Protein AF-A0A530QL07-F1 (afdb_monomer_lite)

Radius of gyration: 15.52 Å; chains: 1; bounding box: 26×16×47 Å

Structure (mmCIF, N/CA/C/O backbone):
data_AF-A0A530QL0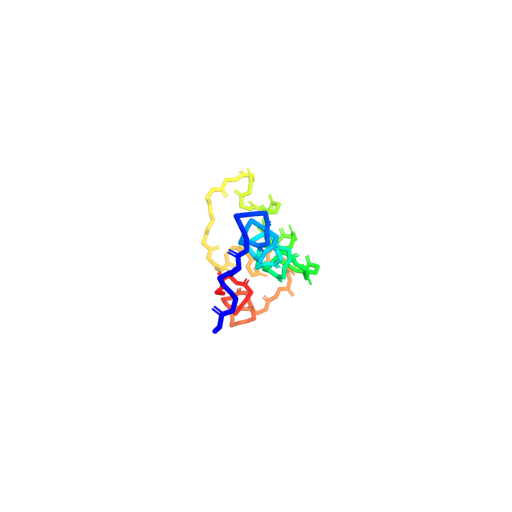7-F1
#
_entry.id   AF-A0A530QL07-F1
#
loop_
_atom_site.group_PDB
_atom_site.id
_atom_site.type_symbol
_atom_site.label_atom_id
_atom_site.label_alt_id
_atom_site.label_comp_id
_atom_site.label_asym_id
_atom_site.label_entity_id
_atom_site.label_seq_id
_atom_si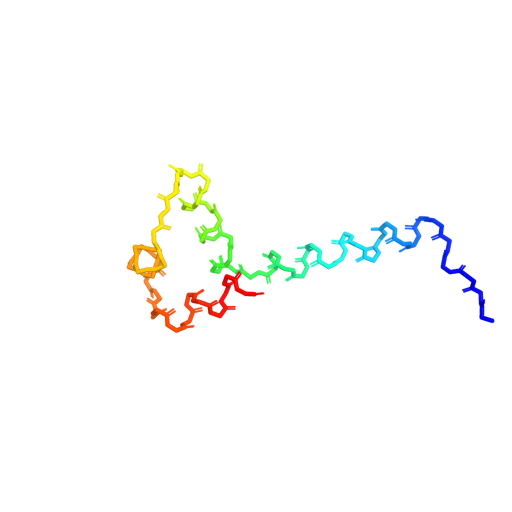te.pdbx_PDB_ins_code
_atom_site.Cartn_x
_atom_site.Cartn_y
_atom_site.Cartn_z
_atom_site.occupancy
_atom_site.B_iso_or_equiv
_atom_site.auth_seq_id
_atom_site.auth_comp_id
_atom_site.auth_asym_id
_atom_site.auth_atom_id
_atom_site.pdbx_PDB_model_num
ATOM 1 N N . MET A 1 1 ? 0.094 -8.261 33.422 1.00 47.59 1 MET A N 1
ATOM 2 C CA . MET A 1 1 ? 0.112 -7.644 32.081 1.00 47.59 1 MET A CA 1
ATOM 3 C C . MET A 1 1 ? -1.332 -7.423 31.686 1.00 47.59 1 MET A C 1
ATOM 5 O O . MET A 1 1 ? -2.040 -8.400 31.490 1.00 47.59 1 MET A O 1
ATOM 9 N N . SER A 1 2 ? -1.814 -6.183 31.719 1.00 56.34 2 SER A N 1
ATOM 10 C CA . SER A 1 2 ? -3.173 -5.851 31.287 1.00 56.34 2 SER A CA 1
ATOM 11 C C . SER A 1 2 ? -3.326 -6.271 29.828 1.00 56.34 2 SER A C 1
ATOM 13 O O . SER A 1 2 ? -2.616 -5.766 28.963 1.00 56.34 2 SER A O 1
ATOM 15 N N . SER A 1 3 ? -4.205 -7.238 29.567 1.00 70.94 3 SER A N 1
ATOM 16 C CA . SER A 1 3 ? -4.571 -7.630 28.210 1.00 70.94 3 SER A CA 1
ATOM 17 C C . SER A 1 3 ? -5.011 -6.390 27.438 1.00 70.94 3 SER A C 1
ATOM 19 O O . SER A 1 3 ? -5.894 -5.660 27.898 1.00 70.94 3 SER A O 1
ATOM 21 N N . THR A 1 4 ? -4.401 -6.150 26.281 1.00 76.00 4 THR A N 1
ATOM 22 C CA . THR A 1 4 ? -4.833 -5.125 25.332 1.00 76.00 4 THR A CA 1
ATOM 23 C C . THR A 1 4 ? -6.327 -5.313 25.072 1.00 76.00 4 THR A C 1
ATOM 25 O O . THR A 1 4 ? -6.745 -6.380 24.624 1.00 76.00 4 THR A O 1
ATOM 28 N N . GLY A 1 5 ? -7.149 -4.319 25.419 1.00 92.06 5 GLY A N 1
ATOM 29 C CA . GLY A 1 5 ? -8.593 -4.405 25.203 1.00 92.06 5 GLY A CA 1
ATOM 30 C C . GLY A 1 5 ? -8.909 -4.627 23.716 1.00 92.06 5 GLY A C 1
ATOM 31 O O . GLY A 1 5 ? -8.123 -4.190 22.869 1.00 92.06 5 GLY A O 1
ATOM 32 N N . PRO A 1 6 ? -10.055 -5.241 23.360 1.00 93.94 6 PRO A N 1
ATOM 33 C CA . PRO A 1 6 ? -10.389 -5.532 21.960 1.00 93.94 6 PRO A CA 1
ATOM 34 C C . PRO A 1 6 ? -10.268 -4.313 21.031 1.00 93.94 6 PRO A C 1
ATOM 36 O O . PRO A 1 6 ? -9.809 -4.419 19.898 1.00 93.94 6 PRO A O 1
ATOM 39 N N . LYS A 1 7 ? -10.606 -3.121 21.539 1.00 95.56 7 LYS A N 1
ATOM 40 C CA . LYS A 1 7 ? -10.493 -1.853 20.811 1.00 95.56 7 LYS A CA 1
ATOM 41 C C . LYS A 1 7 ? -9.040 -1.452 20.526 1.00 95.56 7 LYS A C 1
ATOM 43 O O . LYS A 1 7 ? -8.737 -1.023 19.418 1.00 95.56 7 LYS A O 1
ATOM 48 N N . GLN A 1 8 ? -8.134 -1.617 21.489 1.00 96.31 8 GLN A N 1
ATOM 49 C CA . GLN A 1 8 ? -6.710 -1.340 21.294 1.00 96.31 8 GLN A CA 1
ATOM 50 C C . GLN A 1 8 ? -6.058 -2.331 20.325 1.00 96.31 8 GLN A C 1
ATOM 52 O O . GLN A 1 8 ? -5.176 -1.926 19.576 1.00 96.31 8 GLN A O 1
ATOM 57 N N . ALA A 1 9 ? -6.509 -3.589 20.289 1.00 95.62 9 ALA A N 1
ATOM 58 C CA . ALA A 1 9 ? -6.039 -4.550 19.292 1.00 95.62 9 ALA A CA 1
ATOM 59 C C . ALA A 1 9 ? -6.409 -4.101 17.866 1.00 95.62 9 ALA A C 1
ATOM 61 O O . ALA A 1 9 ? -5.548 -4.073 16.993 1.00 95.62 9 ALA A O 1
ATOM 62 N N . ILE A 1 10 ? -7.649 -3.640 17.655 1.00 96.81 10 ILE A N 1
ATOM 63 C CA . ILE A 1 10 ? -8.076 -3.057 16.371 1.00 96.81 10 ILE A CA 1
ATOM 64 C C . ILE A 1 10 ? -7.224 -1.833 16.015 1.00 96.81 10 ILE A C 1
ATOM 66 O O . ILE A 1 10 ? -6.796 -1.691 14.872 1.00 96.81 10 ILE A O 1
ATOM 70 N N . TYR A 1 11 ? -6.953 -0.951 16.980 1.00 96.94 11 TYR A N 1
ATOM 71 C CA . TYR A 1 11 ? -6.104 0.218 16.746 1.00 96.94 11 TYR A CA 1
ATOM 72 C C . TYR A 1 11 ? -4.674 -0.149 16.353 1.00 96.94 11 TYR A C 1
ATOM 74 O O . TYR A 1 11 ? -4.125 0.500 15.467 1.00 96.94 11 TYR A O 1
ATOM 82 N N . ALA A 1 12 ? -4.096 -1.192 16.950 1.00 96.81 12 ALA A N 1
ATOM 83 C CA . ALA A 1 12 ? -2.779 -1.687 16.561 1.00 96.81 12 ALA A CA 1
ATOM 84 C C . ALA A 1 12 ? -2.777 -2.186 15.107 1.00 96.81 12 ALA A C 1
ATOM 86 O O . ALA A 1 12 ? -1.952 -1.740 14.315 1.00 96.81 12 ALA A O 1
ATOM 87 N N . SER A 1 13 ? -3.759 -3.004 14.714 1.00 97.12 13 SER A N 1
ATOM 88 C CA . SER A 1 13 ? -3.867 -3.485 13.329 1.00 97.12 13 SER A CA 1
ATOM 89 C C . SER A 1 13 ? -4.094 -2.352 12.322 1.00 97.12 13 SER A C 1
ATOM 91 O O . SER A 1 13 ? -3.501 -2.345 11.247 1.00 97.12 13 SER A O 1
ATOM 93 N N . LEU A 1 14 ? -4.919 -1.355 12.657 1.00 98.12 14 LEU A N 1
ATOM 94 C CA . LEU A 1 14 ? -5.105 -0.180 11.799 1.00 98.12 14 LEU A CA 1
ATOM 95 C C . LEU A 1 14 ? -3.818 0.646 11.672 1.00 98.12 14 LEU A C 1
ATOM 97 O O . LEU A 1 14 ? -3.534 1.160 10.591 1.00 98.12 14 LEU A O 1
ATOM 101 N N . ALA A 1 15 ? -3.033 0.762 12.746 1.00 98.38 15 ALA A N 1
ATOM 102 C CA . ALA A 1 15 ? -1.747 1.449 12.715 1.00 98.38 15 ALA A CA 1
ATOM 103 C C . ALA A 1 15 ? -0.732 0.725 11.815 1.00 98.38 15 ALA A C 1
ATOM 105 O O . ALA A 1 15 ? -0.021 1.389 11.064 1.00 98.38 15 ALA A O 1
ATOM 106 N N . GLU A 1 16 ? -0.710 -0.610 11.820 1.00 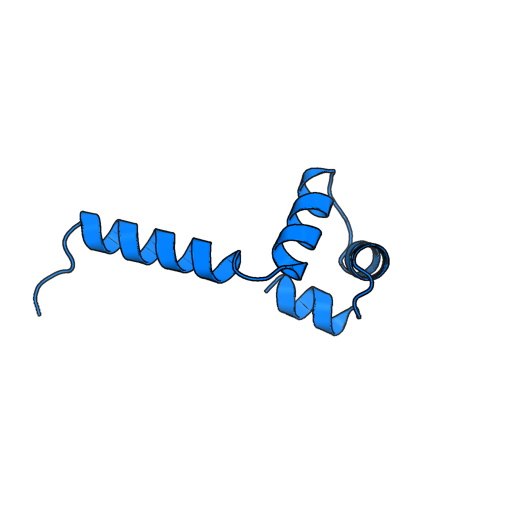97.81 16 GLU A N 1
ATOM 107 C CA . GLU A 1 16 ? 0.127 -1.408 10.912 1.00 97.81 16 GLU A CA 1
ATOM 108 C C . GLU A 1 16 ? -0.228 -1.151 9.440 1.00 97.81 16 GLU A C 1
ATOM 110 O O . GLU A 1 16 ? 0.658 -0.896 8.623 1.00 97.81 16 GLU A O 1
ATOM 115 N N . VAL A 1 17 ? -1.523 -1.126 9.103 1.00 97.81 17 VAL A N 1
ATOM 116 C CA . VAL A 1 17 ? -1.986 -0.801 7.742 1.00 97.81 17 VAL A CA 1
ATOM 117 C C . VAL A 1 17 ? -1.615 0.633 7.362 1.00 97.81 17 VAL A C 1
ATOM 119 O O . VAL A 1 17 ? -1.099 0.874 6.271 1.00 97.81 17 VAL A O 1
ATOM 122 N N . ALA A 1 18 ? -1.832 1.596 8.260 1.00 97.94 18 ALA A N 1
ATOM 123 C CA . ALA A 1 18 ? -1.481 2.991 8.014 1.00 97.94 18 ALA A CA 1
ATOM 124 C C . ALA A 1 18 ? 0.030 3.169 7.796 1.00 97.94 18 ALA A C 1
ATOM 126 O O . ALA A 1 18 ? 0.439 3.884 6.883 1.00 97.94 18 ALA A O 1
ATOM 127 N N . GLN A 1 19 ? 0.863 2.480 8.580 1.00 97.25 19 GLN A N 1
ATOM 128 C CA . GLN A 1 19 ? 2.314 2.475 8.409 1.00 97.25 19 GLN A CA 1
ATOM 129 C C . GLN A 1 19 ? 2.722 1.833 7.078 1.00 97.25 19 GLN A C 1
ATOM 131 O O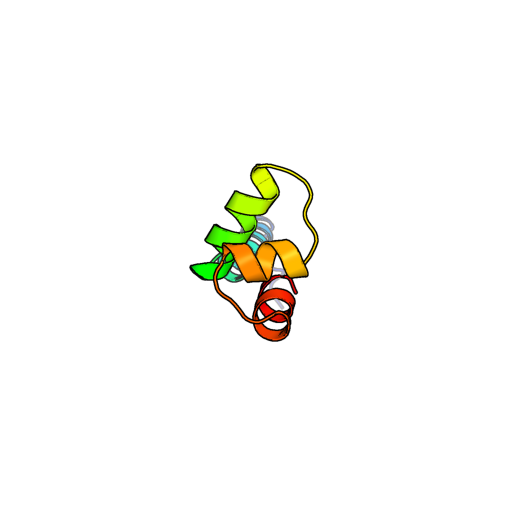 . GLN A 1 19 ? 3.615 2.344 6.401 1.00 97.25 19 GLN A O 1
ATOM 136 N N . ALA A 1 20 ? 2.061 0.745 6.671 1.00 96.56 20 ALA A N 1
ATOM 137 C CA . ALA A 1 20 ? 2.307 0.122 5.378 1.00 96.56 20 ALA A CA 1
ATOM 138 C C . ALA A 1 20 ? 2.014 1.094 4.225 1.00 96.56 20 ALA A C 1
ATOM 140 O O . ALA A 1 20 ? 2.821 1.199 3.307 1.00 96.56 20 ALA A O 1
ATOM 141 N N . LEU A 1 21 ? 0.924 1.861 4.296 1.00 96.94 21 LEU A N 1
ATOM 142 C CA . LEU A 1 21 ? 0.515 2.799 3.244 1.00 96.94 21 LEU A CA 1
ATOM 143 C C . LEU A 1 21 ? 1.199 4.175 3.317 1.00 96.94 21 LEU A C 1
ATOM 145 O O . LEU A 1 21 ? 1.168 4.917 2.337 1.00 96.94 21 LEU A O 1
ATOM 149 N N . GLY A 1 22 ? 1.816 4.525 4.448 1.00 96.94 22 GLY A N 1
ATOM 150 C CA . GLY A 1 22 ? 2.357 5.851 4.769 1.00 96.94 22 GLY A CA 1
ATOM 151 C C . GLY A 1 22 ? 3.621 6.261 4.005 1.00 96.94 22 GLY A C 1
ATOM 152 O O . GLY A 1 22 ? 4.570 6.750 4.612 1.00 96.94 22 GLY A O 1
ATOM 153 N N . HIS A 1 23 ? 3.665 6.063 2.685 1.00 98.06 23 HIS A N 1
ATOM 154 C CA . HIS A 1 23 ? 4.764 6.490 1.822 1.00 98.06 23 HIS A CA 1
ATOM 155 C C . HIS A 1 23 ? 4.253 6.856 0.413 1.00 98.06 23 HIS A C 1
ATOM 157 O O . HIS A 1 23 ? 3.561 6.034 -0.191 1.00 98.06 23 HIS A O 1
ATOM 163 N N . PRO A 1 24 ? 4.641 8.008 -0.177 1.00 97.69 24 PRO A N 1
ATOM 164 C CA . PRO A 1 24 ? 4.152 8.448 -1.492 1.00 97.69 24 PRO A CA 1
ATOM 165 C C . PRO A 1 24 ? 4.273 7.385 -2.594 1.00 97.69 24 PRO A C 1
ATOM 167 O O . PRO A 1 24 ? 3.282 7.040 -3.228 1.00 97.69 24 PRO A O 1
ATOM 170 N N . HIS A 1 25 ? 5.455 6.776 -2.745 1.00 98.12 25 HIS A N 1
ATOM 171 C CA . HIS A 1 25 ? 5.656 5.710 -3.735 1.00 98.12 25 HIS A CA 1
ATOM 172 C C . HIS A 1 25 ? 4.786 4.469 -3.507 1.00 98.12 25 HIS A C 1
ATOM 174 O O . HIS A 1 25 ? 4.418 3.810 -4.468 1.00 98.12 25 HIS A O 1
ATOM 180 N N . ARG A 1 26 ? 4.414 4.131 -2.266 1.00 98.19 26 ARG A N 1
ATOM 181 C CA . ARG A 1 26 ? 3.523 2.985 -2.029 1.00 98.19 26 ARG A CA 1
ATOM 182 C C . ARG A 1 26 ? 2.097 3.283 -2.485 1.00 98.19 26 ARG A C 1
ATOM 184 O O . ARG A 1 26 ? 1.449 2.396 -3.028 1.00 98.19 26 ARG A O 1
ATOM 191 N N . LEU A 1 27 ? 1.640 4.525 -2.326 1.00 98.25 27 LEU A N 1
ATOM 192 C CA . LEU A 1 27 ? 0.340 4.966 -2.840 1.00 98.25 27 LEU A CA 1
ATOM 193 C C . LEU A 1 27 ? 0.313 4.974 -4.375 1.00 98.25 27 LEU A C 1
ATOM 195 O O . LEU A 1 27 ? -0.649 4.501 -4.969 1.00 98.25 27 LEU A O 1
ATOM 199 N N . GLU A 1 28 ? 1.384 5.440 -5.014 1.00 98.00 28 GLU A N 1
ATOM 200 C CA . GLU A 1 28 ? 1.540 5.413 -6.476 1.00 98.00 28 GLU A CA 1
ATOM 201 C C . GLU A 1 28 ? 1.554 3.978 -7.036 1.00 98.00 28 GLU A C 1
ATOM 203 O O . GLU A 1 28 ? 0.844 3.665 -7.994 1.00 98.00 28 GLU A O 1
ATOM 208 N N . LEU A 1 29 ? 2.301 3.071 -6.396 1.00 98.19 29 LEU A N 1
ATOM 209 C CA . LEU A 1 29 ? 2.312 1.650 -6.757 1.00 98.19 29 LEU A CA 1
ATOM 210 C C . LEU A 1 29 ? 0.930 1.005 -6.567 1.00 98.19 29 LEU A C 1
ATOM 212 O O . LEU A 1 29 ? 0.503 0.221 -7.417 1.00 98.19 29 LEU A O 1
ATOM 216 N N . LEU A 1 30 ? 0.216 1.351 -5.491 1.00 97.56 30 LEU A N 1
ATOM 217 C CA . LEU A 1 30 ? -1.134 0.853 -5.225 1.00 97.56 30 LEU A CA 1
ATOM 218 C C . LEU A 1 30 ? -2.139 1.330 -6.282 1.00 97.56 30 LEU A C 1
ATOM 220 O O . LEU A 1 30 ? -2.934 0.523 -6.753 1.00 97.56 30 LEU A O 1
ATOM 224 N N . GLU A 1 31 ? -2.071 2.595 -6.705 1.00 97.50 31 GLU A N 1
ATOM 225 C CA . GLU A 1 31 ? -2.893 3.132 -7.799 1.00 97.50 31 GLU A CA 1
ATOM 226 C C . GLU A 1 31 ? -2.653 2.358 -9.104 1.00 97.50 31 GLU A C 1
ATOM 228 O O . GLU A 1 31 ? -3.591 1.933 -9.779 1.00 97.50 31 GLU A O 1
ATOM 233 N N . HIS A 1 32 ? -1.392 2.081 -9.448 1.00 97.75 32 HIS A N 1
ATOM 234 C CA . HIS A 1 32 ? -1.084 1.286 -10.637 1.00 97.75 32 HIS A CA 1
ATOM 235 C C . HIS A 1 32 ? -1.589 -0.157 -10.564 1.00 97.75 32 HIS A C 1
ATOM 237 O O . HIS A 1 32 ? -2.005 -0.688 -11.600 1.00 97.75 32 HIS A O 1
ATOM 243 N N . LEU A 1 33 ? -1.547 -0.777 -9.382 1.00 97.00 33 LEU A N 1
ATOM 244 C CA . LEU A 1 33 ? -2.070 -2.124 -9.133 1.00 97.00 33 LEU A CA 1
ATOM 245 C C . LEU A 1 33 ? -3.604 -2.162 -9.139 1.00 97.00 33 LEU A C 1
ATOM 247 O O . LEU A 1 33 ? -4.191 -3.126 -9.630 1.00 97.00 33 LEU A O 1
ATOM 251 N N . ALA A 1 34 ? -4.264 -1.105 -8.659 1.00 97.50 34 ALA A N 1
ATOM 252 C CA . ALA A 1 34 ? -5.721 -0.976 -8.697 1.00 97.50 34 ALA A CA 1
ATOM 253 C C . ALA A 1 34 ? -6.267 -0.945 -10.137 1.00 97.50 34 ALA A C 1
ATOM 255 O O . ALA A 1 34 ? -7.390 -1.372 -10.392 1.00 97.50 34 ALA A O 1
ATOM 256 N N . GLN A 1 35 ? -5.449 -0.502 -11.096 1.00 97.50 35 GLN A N 1
ATOM 257 C CA . GLN A 1 35 ? -5.770 -0.491 -12.527 1.00 97.50 35 GLN A CA 1
ATOM 258 C C . GLN A 1 35 ? -5.519 -1.838 -13.231 1.00 97.50 35 GLN A C 1
ATOM 260 O O . GLN A 1 35 ? -5.761 -1.951 -14.434 1.00 97.50 35 GLN A O 1
ATOM 265 N N . GLY A 1 36 ? -4.992 -2.844 -12.527 1.00 96.94 36 GLY A N 1
ATOM 266 C CA . GLY A 1 36 ? -4.754 -4.184 -13.057 1.00 96.94 36 GLY A CA 1
ATOM 267 C C . GLY A 1 36 ? -3.432 -4.800 -12.603 1.00 96.94 36 GLY A C 1
ATOM 268 O O . GLY A 1 36 ? -2.535 -4.124 -12.103 1.00 96.94 36 GLY A O 1
ATOM 269 N N . VAL A 1 37 ? -3.310 -6.110 -12.821 1.00 96.69 37 VAL A N 1
ATOM 270 C CA . VAL A 1 37 ? -2.107 -6.888 -12.493 1.00 96.69 37 VAL A CA 1
ATOM 271 C C . VAL A 1 37 ? -0.922 -6.416 -13.337 1.00 96.69 37 VAL A C 1
ATOM 273 O O . VAL A 1 37 ? -1.058 -6.199 -14.542 1.00 96.69 37 VAL A O 1
ATOM 276 N N . ARG A 1 38 ? 0.245 -6.262 -12.705 1.00 96.69 38 ARG A N 1
ATOM 277 C CA . ARG A 1 38 ? 1.494 -5.809 -13.337 1.00 96.69 38 ARG A CA 1
ATOM 278 C C . ARG A 1 38 ? 2.689 -6.560 -12.764 1.00 96.69 38 ARG A C 1
ATOM 280 O O . ARG A 1 38 ? 2.643 -7.005 -11.618 1.00 96.69 38 ARG A O 1
ATOM 287 N N . SER A 1 39 ? 3.753 -6.673 -13.555 1.00 98.12 39 SER A N 1
ATOM 288 C CA . SER A 1 39 ? 5.059 -7.117 -13.064 1.00 98.12 39 SER A CA 1
ATOM 289 C C . SER A 1 39 ? 5.714 -6.029 -12.202 1.00 98.12 39 SER A C 1
ATOM 291 O O . SER A 1 39 ? 5.325 -4.857 -12.237 1.00 98.12 39 SER A O 1
ATOM 293 N N . VAL A 1 40 ? 6.733 -6.406 -11.427 1.00 98.19 40 VAL A N 1
ATOM 294 C CA . VAL A 1 40 ? 7.506 -5.442 -10.626 1.00 98.19 40 VAL A CA 1
ATOM 295 C C . VAL A 1 40 ? 8.327 -4.526 -11.540 1.00 98.19 40 VAL A C 1
ATOM 297 O O . VAL A 1 40 ? 8.485 -3.344 -11.246 1.00 98.19 40 VAL A O 1
ATOM 300 N N . GLU A 1 41 ? 8.799 -5.041 -12.674 1.00 98.38 41 GLU A N 1
ATOM 301 C CA . GLU A 1 41 ? 9.496 -4.297 -13.721 1.00 98.38 41 GLU A CA 1
ATOM 302 C C . GLU A 1 41 ? 8.609 -3.202 -14.331 1.00 98.38 41 GLU A C 1
ATOM 304 O O . GLU A 1 41 ? 9.042 -2.053 -14.438 1.00 98.38 41 GLU A O 1
ATOM 309 N N . ASP A 1 42 ? 7.354 -3.525 -14.664 1.00 98.25 42 ASP A N 1
ATOM 310 C CA . ASP A 1 42 ? 6.398 -2.558 -15.215 1.00 98.25 42 ASP A CA 1
ATOM 311 C C . ASP A 1 42 ? 6.060 -1.461 -14.200 1.00 98.25 42 ASP A C 1
ATOM 313 O O . ASP A 1 42 ? 5.943 -0.286 -14.554 1.00 98.25 42 ASP A O 1
ATOM 317 N N . LEU A 1 43 ? 5.906 -1.833 -12.925 1.00 98.31 43 LEU A N 1
ATOM 318 C CA . LEU A 1 43 ? 5.676 -0.883 -11.838 1.00 98.31 43 LEU A CA 1
ATOM 319 C C . LEU A 1 43 ? 6.871 0.053 -11.638 1.00 98.31 43 LEU A C 1
ATOM 321 O O . LEU A 1 43 ? 6.678 1.259 -11.506 1.00 98.31 43 LEU A O 1
ATOM 325 N N . ALA A 1 44 ? 8.092 -0.484 -11.667 1.00 98.44 44 ALA A N 1
ATOM 326 C CA . ALA A 1 44 ? 9.315 0.300 -11.542 1.00 98.44 44 ALA A CA 1
ATOM 327 C C . ALA A 1 44 ? 9.435 1.336 -12.670 1.00 98.44 44 ALA A C 1
ATOM 329 O O . ALA A 1 44 ? 9.722 2.506 -12.412 1.00 98.44 44 ALA A O 1
ATOM 330 N N . ALA A 1 45 ? 9.143 0.929 -13.910 1.00 98.12 45 ALA A N 1
ATOM 331 C CA . ALA A 1 45 ? 9.158 1.823 -15.064 1.00 98.12 45 ALA A CA 1
ATOM 332 C C . ALA A 1 45 ? 8.111 2.945 -14.954 1.00 98.12 45 ALA A C 1
ATOM 334 O O . ALA A 1 45 ? 8.416 4.098 -15.257 1.00 98.12 45 ALA A O 1
ATOM 335 N N . ARG A 1 46 ? 6.891 2.620 -14.504 1.00 96.94 46 ARG A N 1
ATOM 336 C CA . ARG A 1 46 ? 5.779 3.577 -14.378 1.00 96.94 46 ARG A CA 1
ATOM 337 C C . ARG A 1 46 ? 5.945 4.570 -13.230 1.00 96.94 46 ARG A C 1
ATOM 339 O O . ARG A 1 46 ? 5.645 5.738 -13.423 1.00 96.94 46 ARG A O 1
ATOM 346 N N . ALA A 1 47 ? 6.451 4.113 -12.085 1.00 96.94 47 ALA A N 1
ATOM 347 C CA . ALA A 1 47 ? 6.690 4.946 -10.904 1.00 96.94 47 ALA A CA 1
ATOM 348 C C . ALA A 1 47 ? 8.069 5.641 -10.920 1.00 96.94 47 ALA A C 1
ATOM 350 O O . ALA A 1 47 ? 8.462 6.278 -9.945 1.00 96.94 47 ALA A O 1
ATOM 351 N N . HIS A 1 48 ? 8.846 5.485 -12.001 1.00 97.44 48 HIS A N 1
ATOM 352 C CA . HIS A 1 48 ? 10.204 6.026 -12.135 1.00 97.44 48 HI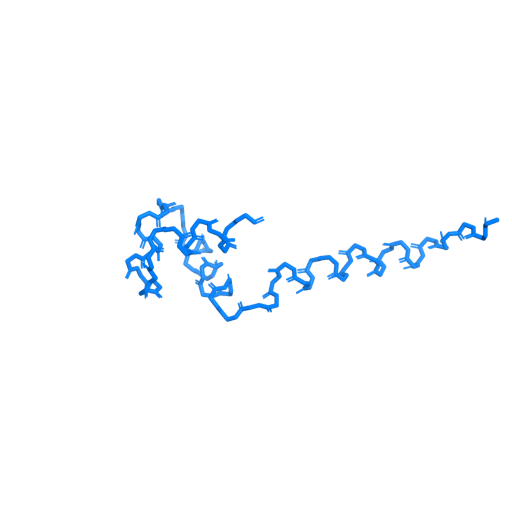S A CA 1
ATOM 353 C C . HIS A 1 48 ? 11.154 5.618 -10.991 1.00 97.44 48 HIS A C 1
ATOM 355 O O . HIS A 1 48 ? 11.987 6.398 -10.526 1.00 97.44 48 HIS A O 1
ATOM 361 N N . LEU A 1 49 ? 11.048 4.364 -10.549 1.00 98.00 49 LEU A N 1
ATOM 362 C CA . LEU A 1 49 ? 11.869 3.771 -9.496 1.00 98.00 49 LEU A CA 1
ATOM 363 C C . LEU A 1 49 ? 12.804 2.707 -10.074 1.00 98.00 49 LEU A C 1
ATOM 365 O O . LEU A 1 49 ? 12.559 2.129 -11.129 1.00 98.00 49 LEU A O 1
ATOM 369 N N . SER A 1 50 ? 13.872 2.374 -9.347 1.00 98.50 50 SER A N 1
ATOM 370 C CA . SER A 1 50 ? 14.624 1.157 -9.659 1.00 98.50 50 SER A CA 1
ATOM 371 C C . SER A 1 50 ? 13.821 -0.088 -9.267 1.00 98.50 50 SER A C 1
ATOM 373 O O . SER A 1 50 ? 12.998 -0.048 -8.346 1.00 98.50 50 SER A O 1
ATOM 375 N N . PHE A 1 51 ? 14.102 -1.223 -9.912 1.00 98.31 51 PHE A N 1
ATOM 376 C CA . PHE A 1 51 ? 13.499 -2.511 -9.553 1.00 98.31 51 PHE A CA 1
ATOM 377 C C . PHE A 1 51 ? 13.701 -2.844 -8.066 1.00 98.31 51 PHE A C 1
ATOM 379 O O . PHE A 1 51 ? 12.753 -3.189 -7.365 1.00 98.31 51 PHE A O 1
ATOM 386 N N . ALA A 1 52 ? 14.924 -2.660 -7.553 1.00 98.25 52 ALA A N 1
ATOM 387 C CA . ALA A 1 52 ? 15.247 -2.910 -6.149 1.00 98.25 52 ALA A CA 1
ATOM 388 C C . ALA A 1 52 ? 14.461 -1.996 -5.192 1.00 98.25 52 ALA A C 1
ATOM 390 O O . ALA A 1 52 ? 13.982 -2.453 -4.155 1.00 98.25 52 ALA A O 1
ATOM 391 N N . ASN A 1 53 ? 14.296 -0.713 -5.539 1.00 98.00 53 ASN A N 1
ATOM 392 C CA . ASN A 1 53 ? 13.522 0.225 -4.727 1.00 98.00 53 ASN A CA 1
ATOM 393 C C . ASN A 1 53 ? 12.024 -0.122 -4.737 1.00 98.00 53 ASN A C 1
ATOM 395 O O . ASN A 1 53 ? 11.379 -0.129 -3.692 1.00 98.00 53 ASN A O 1
ATOM 399 N N . THR A 1 54 ? 11.499 -0.485 -5.907 1.00 98.44 54 THR A N 1
ATOM 400 C CA . THR A 1 54 ? 10.110 -0.932 -6.083 1.00 98.44 54 THR A CA 1
ATOM 401 C C . THR A 1 54 ? 9.832 -2.197 -5.274 1.00 98.44 54 THR A C 1
ATOM 403 O O . THR A 1 54 ? 8.888 -2.224 -4.493 1.00 98.44 54 THR A O 1
ATOM 406 N N . SER A 1 55 ? 10.701 -3.209 -5.371 1.00 97.81 55 SER A N 1
ATOM 407 C CA . SER A 1 55 ? 10.590 -4.450 -4.59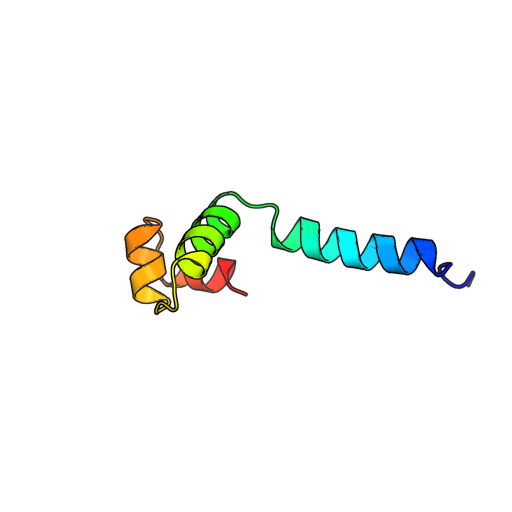2 1.00 97.81 55 SER A CA 1
ATOM 408 C C . SER A 1 55 ? 10.601 -4.185 -3.083 1.00 97.81 55 SER A C 1
ATOM 410 O O . SER A 1 55 ? 9.782 -4.746 -2.360 1.00 97.81 55 SER A O 1
ATOM 412 N N . ARG A 1 56 ? 11.447 -3.260 -2.603 1.00 97.75 56 ARG A N 1
ATOM 413 C CA . ARG A 1 56 ? 11.455 -2.848 -1.189 1.00 97.75 56 ARG A CA 1
ATOM 414 C C . ARG A 1 56 ? 10.152 -2.171 -0.761 1.00 97.75 56 ARG A C 1
ATOM 416 O O . ARG A 1 56 ? 9.748 -2.320 0.383 1.00 97.75 56 ARG A O 1
ATOM 423 N N . HIS A 1 57 ? 9.513 -1.402 -1.638 1.00 97.62 57 HIS A N 1
ATOM 424 C CA . HIS A 1 57 ? 8.233 -0.771 -1.322 1.00 97.62 57 HIS A CA 1
ATOM 425 C C . HIS A 1 57 ? 7.056 -1.756 -1.333 1.00 97.62 57 HIS A C 1
ATOM 427 O O . HIS A 1 57 ? 6.087 -1.497 -0.623 1.00 97.62 57 HIS A O 1
ATOM 433 N N . LEU A 1 58 ? 7.133 -2.847 -2.100 1.00 96.69 58 LEU A N 1
ATOM 434 C CA . LEU A 1 58 ? 6.097 -3.887 -2.166 1.00 96.69 58 LEU A CA 1
ATOM 435 C C . LEU A 1 58 ? 6.164 -4.907 -1.015 1.00 96.69 58 LEU A C 1
ATOM 437 O O . LEU A 1 58 ? 5.157 -5.557 -0.742 1.00 96.69 58 LEU A O 1
ATOM 441 N N . GLN A 1 59 ? 7.327 -5.053 -0.374 1.00 94.06 59 GLN A N 1
ATOM 442 C CA . GLN A 1 59 ? 7.528 -5.835 0.856 1.00 94.06 59 GLN A CA 1
ATOM 443 C C . GLN A 1 59 ? 7.176 -5.008 2.100 1.00 94.06 59 GLN A C 1
ATOM 445 O O . GLN A 1 59 ? 6.700 -5.621 3.077 1.00 94.06 59 GLN A O 1
#

Secondary structure (DSSP, 8-state):
--PPPHHHHHHHHHHHHHHHH-SHHHHHHHHHHHT----HHHHHHHTT--HHHHHHHH-

Foldseek 3Di:
DPPQPPVNVVVVVVVVVCVLCVDPLLVQLVVVVVVHDDDLVVSCVRSVHDSVVSVVSVD

Sequence (59 aa):
MSSTGPKQAIYASLAEVAQALGHPHRLELLEHLAQGVRSVEDLAARAHLSFANTSRHLQ

pLDDT: mean 94.98, std 9.26, range [47.59, 98.5]